Protein AF-A0AAP8N6V5-F1 (afdb_monomer_lite)

Sequence (89 aa):
VVVLHPLADDRRELFLERTGEVLQAPSSFMLVVSYNPGYQNLLKGMKPSTRQRFVAMRFGYPPVADEERIVSREAQVDSALAAQVVRLG

Structure (mmCIF, N/CA/C/O backbone):
data_AF-A0AAP8N6V5-F1
#
_entry.id   AF-A0AAP8N6V5-F1
#
loop_
_atom_site.group_PDB
_atom_site.id
_atom_site.type_symbol
_atom_site.label_atom_id
_atom_site.label_alt_id
_atom_site.label_comp_id
_atom_site.label_asym_id
_atom_site.label_entity_id
_atom_site.label_seq_id
_atom_site.pdbx_PDB_ins_code
_atom_site.Cartn_x
_atom_site.Cartn_y
_atom_site.Cartn_z
_atom_site.occupancy
_atom_site.B_iso_or_equiv
_atom_site.auth_seq_id
_atom_site.auth_comp_id
_atom_site.auth_asym_id
_atom_site.auth_atom_id
_atom_site.pdbx_PDB_model_num
ATOM 1 N N . VAL A 1 1 ? -5.265 11.680 12.154 1.00 51.06 1 VAL A N 1
ATOM 2 C CA . VAL A 1 1 ? -6.643 11.151 12.184 1.00 51.06 1 VAL A CA 1
ATOM 3 C C . VAL A 1 1 ? -6.749 10.236 13.391 1.00 51.06 1 VAL A C 1
ATOM 5 O O . VAL A 1 1 ? -6.083 9.213 13.398 1.00 51.06 1 VAL A O 1
ATOM 8 N N . VAL A 1 2 ? -7.450 10.666 14.441 1.00 57.12 2 VAL A N 1
ATOM 9 C CA . VAL A 1 2 ? -7.647 9.886 15.685 1.00 57.12 2 VAL A CA 1
ATOM 10 C C . VAL A 1 2 ? -8.776 8.855 15.511 1.00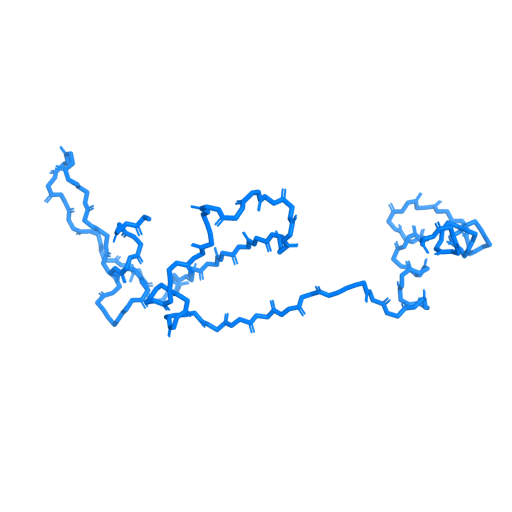 57.12 2 VAL A C 1
ATOM 12 O O . VAL A 1 2 ? -8.763 7.802 16.132 1.00 57.12 2 VAL A O 1
ATOM 15 N N . VAL A 1 3 ? -9.677 9.102 14.555 1.00 63.28 3 VAL A N 1
ATOM 16 C CA . VAL A 1 3 ? -10.851 8.268 14.236 1.00 63.28 3 VAL A CA 1
ATOM 17 C C . VAL A 1 3 ? -10.493 6.860 13.733 1.00 63.28 3 VAL A C 1
ATOM 19 O O . VAL A 1 3 ? -11.268 5.933 13.906 1.00 63.28 3 VAL A O 1
ATOM 22 N N . LEU A 1 4 ? -9.312 6.671 13.130 1.00 69.06 4 LEU A N 1
ATOM 23 C CA . LEU A 1 4 ? -8.903 5.375 12.563 1.00 69.06 4 LEU A CA 1
ATOM 24 C C . LEU A 1 4 ? -8.227 4.446 13.578 1.00 69.06 4 LEU A C 1
ATOM 26 O O . LEU A 1 4 ? -8.008 3.278 13.274 1.00 69.06 4 LEU A O 1
ATOM 30 N N . HIS A 1 5 ? -7.850 4.945 14.761 1.00 70.00 5 HIS A N 1
ATOM 31 C CA . HIS A 1 5 ? -7.148 4.127 15.754 1.00 70.00 5 HIS A CA 1
ATOM 32 C C . HIS A 1 5 ? -7.983 2.948 16.267 1.00 70.00 5 HIS A C 1
ATOM 34 O O . HIS A 1 5 ? -7.404 1.863 16.321 1.00 70.00 5 HIS A O 1
ATOM 40 N N . PRO A 1 6 ? -9.287 3.103 16.576 1.00 74.06 6 PRO A N 1
ATOM 41 C CA . PRO A 1 6 ? -10.114 1.990 17.048 1.00 74.06 6 PRO A CA 1
ATOM 42 C C . PRO A 1 6 ? -10.413 0.946 15.959 1.00 74.06 6 PRO A C 1
ATOM 44 O O . PRO A 1 6 ? -10.551 -0.232 16.259 1.00 74.06 6 PRO A O 1
ATOM 47 N N . LEU A 1 7 ? -10.424 1.344 14.681 1.00 78.25 7 LEU A N 1
ATOM 48 C CA . LEU A 1 7 ? -10.552 0.411 13.552 1.00 78.25 7 LEU A CA 1
ATOM 49 C C . LEU A 1 7 ? -9.283 -0.413 13.290 1.00 78.25 7 LEU A C 1
ATOM 51 O O . LEU A 1 7 ? -9.353 -1.455 12.644 1.00 78.25 7 LEU A O 1
ATOM 55 N N . ALA A 1 8 ? -8.131 0.080 13.746 1.00 74.44 8 ALA A N 1
ATOM 56 C CA . ALA A 1 8 ? -6.825 -0.554 13.579 1.00 74.44 8 ALA A CA 1
ATOM 57 C C . ALA A 1 8 ? -6.318 -1.239 14.864 1.00 74.44 8 ALA A C 1
ATOM 59 O O . ALA A 1 8 ? -5.169 -1.670 14.896 1.00 74.44 8 ALA A O 1
ATOM 60 N N . ASP A 1 9 ? -7.119 -1.285 15.935 1.00 75.31 9 ASP A N 1
ATOM 61 C CA . ASP A 1 9 ? -6.854 -2.131 17.106 1.00 75.31 9 ASP A CA 1
ATOM 62 C C . ASP A 1 9 ? -7.890 -3.243 17.258 1.00 75.31 9 ASP A C 1
ATOM 64 O O . ASP A 1 9 ? -8.798 -3.381 16.439 1.00 75.31 9 ASP A O 1
ATOM 68 N N . ASP A 1 10 ? -7.722 -4.044 18.310 1.00 73.38 10 ASP A N 1
ATOM 69 C CA . ASP A 1 10 ? -8.536 -5.225 18.590 1.00 73.38 10 ASP A CA 1
ATOM 70 C C . ASP A 1 10 ? -10.030 -4.918 18.742 1.00 73.38 10 ASP A C 1
ATOM 72 O O . ASP A 1 10 ? -10.850 -5.816 18.564 1.00 73.38 10 ASP A O 1
ATOM 76 N N . ARG A 1 11 ? -10.407 -3.665 19.041 1.00 81.38 11 ARG A N 1
ATOM 77 C CA . ARG A 1 11 ? -11.815 -3.285 19.208 1.00 81.38 11 ARG A CA 1
ATOM 78 C C . ARG A 1 11 ? -12.564 -3.268 17.884 1.00 81.38 11 ARG A C 1
ATOM 80 O O . ARG A 1 11 ? -13.738 -3.601 17.871 1.00 81.38 11 ARG A O 1
ATOM 87 N N . ARG A 1 12 ? -11.901 -2.915 16.775 1.00 86.62 12 ARG A N 1
ATOM 88 C CA . ARG A 1 12 ? -12.495 -2.869 15.425 1.00 86.62 12 ARG A CA 1
ATOM 89 C C . ARG A 1 12 ? -13.819 -2.089 15.360 1.00 86.62 12 ARG A C 1
ATOM 91 O O . ARG A 1 12 ? -14.751 -2.478 14.660 1.00 86.62 12 ARG A O 1
ATOM 98 N N . GLU A 1 13 ? -13.879 -0.955 16.048 1.00 89.12 13 GLU A N 1
ATOM 99 C CA . GLU A 1 13 ? -15.076 -0.114 16.159 1.00 89.12 13 GLU A CA 1
ATOM 100 C C . GLU A 1 13 ? -14.901 1.226 15.438 1.00 89.12 13 GLU A C 1
ATOM 102 O O . GLU A 1 13 ? -13.799 1.770 15.361 1.00 89.12 13 GLU A O 1
ATOM 107 N N . LEU A 1 14 ? -15.997 1.801 14.944 1.00 89.50 14 LEU A N 1
ATOM 108 C CA . LEU A 1 14 ? -16.045 3.170 14.439 1.00 89.50 14 LEU A CA 1
ATOM 109 C C . LEU A 1 14 ? -17.113 3.964 15.188 1.00 89.50 14 LEU A C 1
ATOM 111 O O . LEU A 1 14 ? -18.304 3.698 15.048 1.00 89.50 14 LEU A O 1
ATOM 115 N N . PHE A 1 15 ? -16.679 4.972 15.941 1.00 88.12 15 PHE A N 1
ATOM 116 C CA . PHE A 1 15 ? -17.583 5.906 16.605 1.00 88.12 15 PHE A CA 1
ATOM 117 C C . PHE A 1 15 ? -17.942 7.075 15.684 1.00 88.12 15 PHE A C 1
ATOM 119 O O . PHE A 1 15 ? -17.061 7.784 15.187 1.00 88.12 15 PHE A O 1
ATOM 126 N N . LEU A 1 16 ? -19.238 7.289 15.473 1.00 89.00 16 LEU A N 1
ATOM 127 C CA . LEU A 1 16 ? -19.789 8.372 14.669 1.00 89.00 16 LEU A CA 1
ATOM 128 C C . LEU A 1 16 ? -20.291 9.497 15.582 1.00 89.00 16 LEU A C 1
ATOM 130 O O . LEU A 1 16 ? -21.451 9.521 15.978 1.00 89.00 16 LEU A O 1
ATOM 134 N N . GLU A 1 17 ? -19.431 10.474 15.884 1.00 86.62 17 GLU A N 1
ATOM 135 C CA . GLU A 1 17 ? -19.730 11.560 16.841 1.00 86.62 17 GLU A CA 1
ATOM 136 C C . GLU A 1 17 ? -21.035 12.316 16.543 1.00 86.62 17 GLU A C 1
ATOM 138 O O . GLU A 1 17 ? -21.754 12.707 17.458 1.00 86.62 17 GLU A O 1
ATOM 143 N N . ARG A 1 18 ? -21.360 12.515 15.260 1.00 88.50 18 ARG A N 1
ATOM 144 C CA . ARG A 1 18 ? -22.548 13.273 14.839 1.00 88.50 18 ARG A CA 1
ATOM 145 C C . ARG A 1 18 ? -23.861 12.527 15.097 1.00 88.50 18 ARG A C 1
ATOM 147 O O . ARG A 1 18 ? -24.880 13.184 15.283 1.00 88.50 18 ARG A O 1
ATOM 154 N N . THR A 1 19 ? -23.849 11.197 15.070 1.00 91.06 19 THR A N 1
ATOM 155 C CA . THR A 1 19 ? -25.045 10.360 15.273 1.00 91.06 19 THR A CA 1
ATOM 156 C C . THR A 1 19 ? -25.053 9.673 16.637 1.00 91.06 19 THR A C 1
ATOM 158 O O . THR A 1 19 ? -26.094 9.190 17.066 1.00 91.06 19 THR A O 1
ATOM 161 N N . GLY A 1 20 ? -23.915 9.650 17.340 1.00 90.19 20 GLY A N 1
ATOM 162 C CA . GLY A 1 20 ? -23.737 8.915 18.592 1.00 90.19 20 GLY A CA 1
ATOM 163 C C . GLY A 1 20 ? -23.648 7.397 18.404 1.00 90.19 20 GLY A C 1
ATOM 164 O O . GLY A 1 20 ? -23.693 6.660 19.384 1.00 90.19 20 GLY A O 1
ATOM 165 N N . GLU A 1 21 ? -23.532 6.916 17.166 1.00 91.69 21 GLU A N 1
ATOM 166 C CA . GLU A 1 21 ? -23.512 5.487 16.854 1.00 91.69 21 GLU A CA 1
ATOM 167 C C . GLU A 1 21 ? -22.106 4.889 16.986 1.00 91.69 21 GLU A C 1
ATOM 169 O O . GLU A 1 21 ? -21.098 5.533 16.684 1.00 91.69 21 GLU A O 1
ATOM 174 N N . VAL A 1 22 ? -22.047 3.618 17.389 1.00 90.56 22 VAL A N 1
ATOM 175 C CA . VAL A 1 22 ? -20.828 2.800 17.383 1.00 90.56 22 VAL A CA 1
ATOM 176 C C . VAL A 1 22 ? -21.035 1.664 16.389 1.00 90.56 22 VAL A C 1
ATOM 178 O O . VAL A 1 22 ? -21.874 0.790 16.601 1.00 90.56 22 VAL A O 1
ATOM 181 N N . LEU A 1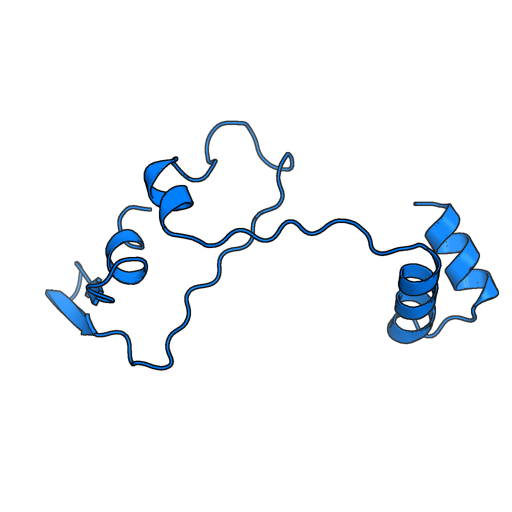 23 ? -20.276 1.677 15.298 1.00 90.38 23 LEU A N 1
ATOM 182 C CA . LEU A 1 23 ? -20.313 0.629 14.285 1.00 90.38 23 LEU A CA 1
ATOM 183 C C . LEU A 1 23 ? -19.248 -0.425 14.579 1.00 90.38 23 LEU A C 1
ATOM 185 O O . LEU A 1 23 ? -18.073 -0.098 14.729 1.00 90.38 23 LEU A O 1
ATOM 189 N N . GLN A 1 24 ? -19.659 -1.689 14.599 1.00 91.81 24 GLN A N 1
ATOM 190 C CA . GLN A 1 24 ? -18.758 -2.834 14.707 1.00 91.81 24 GLN A CA 1
ATOM 191 C C . GLN A 1 24 ? -18.279 -3.243 13.317 1.00 91.81 24 GLN A C 1
ATOM 193 O O . GLN A 1 24 ? -19.098 -3.514 12.435 1.00 91.81 24 GLN A O 1
ATOM 198 N N . ALA A 1 25 ? -16.965 -3.300 13.096 1.00 91.38 25 ALA A N 1
ATOM 199 C CA . ALA A 1 25 ? -16.447 -3.746 11.813 1.00 91.38 25 ALA A CA 1
ATOM 200 C C . ALA A 1 25 ? -16.651 -5.269 11.674 1.00 91.38 25 ALA A C 1
ATOM 202 O O . ALA A 1 25 ? -16.196 -6.031 12.532 1.00 91.38 25 ALA A O 1
ATOM 203 N N . PRO A 1 26 ? -17.293 -5.746 10.592 1.00 92.81 26 PRO A N 1
ATOM 204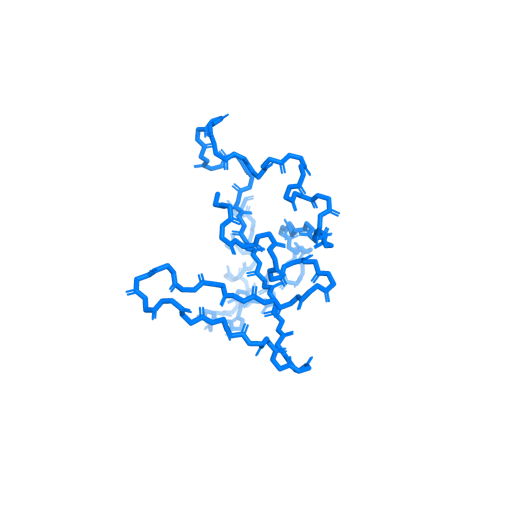 C CA . PRO A 1 26 ? -17.526 -7.172 10.381 1.00 92.81 26 PRO A CA 1
ATOM 205 C C . PRO A 1 26 ? -16.200 -7.917 10.225 1.00 92.81 26 PRO A C 1
ATOM 207 O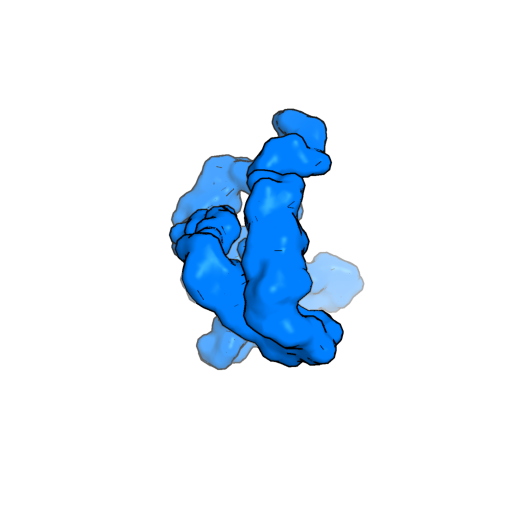 O . PRO A 1 26 ? -15.204 -7.323 9.819 1.00 92.81 26 PRO A O 1
ATOM 210 N N . SER A 1 27 ? -16.183 -9.230 10.469 1.00 90.19 27 SER A N 1
ATOM 211 C CA . SER A 1 27 ? -14.959 -10.049 10.412 1.00 90.19 27 SER A CA 1
ATOM 212 C C . SER A 1 27 ? -14.174 -9.898 9.101 1.00 90.19 27 SER A C 1
ATOM 214 O O . SER A 1 27 ? -12.945 -9.853 9.141 1.00 90.19 27 SER A O 1
ATOM 216 N N . SER A 1 28 ? -14.873 -9.726 7.974 1.00 92.31 28 SER A N 1
ATOM 217 C CA . SER A 1 28 ? -14.322 -9.535 6.625 1.00 92.31 28 SER A CA 1
ATOM 218 C C . SER A 1 28 ? -13.739 -8.145 6.344 1.00 92.31 28 SER A C 1
ATOM 220 O O . SER A 1 28 ? -13.113 -7.949 5.304 1.00 92.31 28 SER A O 1
ATOM 222 N N . PHE A 1 29 ? -13.939 -7.166 7.230 1.00 91.06 29 PHE A N 1
ATOM 223 C CA . PHE A 1 29 ? -13.418 -5.817 7.030 1.00 91.06 29 PHE A CA 1
ATOM 224 C C . PHE A 1 29 ? -11.883 -5.795 7.063 1.00 91.06 29 PHE A C 1
ATOM 226 O O . PHE A 1 29 ? -11.262 -6.399 7.938 1.00 91.06 29 PHE A O 1
ATOM 233 N N . MET A 1 30 ? -11.285 -5.047 6.133 1.00 90.06 30 MET A N 1
ATOM 234 C CA . MET A 1 30 ? -9.844 -4.835 6.032 1.00 90.06 30 MET A CA 1
ATOM 235 C C . MET A 1 30 ? -9.554 -3.350 5.816 1.00 90.06 30 MET A C 1
ATOM 237 O O . MET A 1 30 ? -10.126 -2.720 4.927 1.00 90.06 30 MET A O 1
ATOM 241 N N . LEU A 1 31 ? -8.640 -2.799 6.614 1.00 87.19 31 LEU A N 1
ATOM 242 C CA . LEU A 1 31 ? -8.196 -1.415 6.494 1.00 87.19 31 LEU A CA 1
ATOM 243 C C . LEU A 1 31 ? -6.871 -1.350 5.727 1.00 87.19 31 LEU A C 1
ATOM 245 O O . LEU A 1 31 ? -5.861 -1.881 6.184 1.00 87.19 31 LEU A O 1
ATOM 249 N N . VAL A 1 32 ? -6.867 -0.660 4.585 1.00 89.12 32 VAL A N 1
ATOM 250 C CA . VAL A 1 32 ? -5.679 -0.459 3.741 1.00 89.12 32 VAL A CA 1
ATOM 251 C C . VAL A 1 32 ? -5.402 1.034 3.598 1.00 89.12 32 VAL A C 1
ATOM 253 O O . VAL A 1 32 ? -6.314 1.825 3.366 1.00 89.12 32 VAL A O 1
ATOM 256 N N . VAL A 1 33 ? -4.135 1.424 3.736 1.00 84.00 33 VAL A N 1
ATOM 257 C CA . VAL A 1 33 ? -3.672 2.808 3.572 1.00 84.00 33 VAL A CA 1
ATOM 258 C C . VAL A 1 33 ? -2.465 2.807 2.642 1.00 84.00 33 VAL A C 1
ATOM 260 O O . VAL A 1 33 ? -1.544 2.016 2.833 1.00 84.00 33 VAL A O 1
ATOM 263 N N . SER A 1 34 ? -2.445 3.713 1.666 1.00 85.12 34 SER A N 1
ATOM 264 C CA . SER A 1 34 ? -1.300 3.946 0.784 1.00 85.12 34 SER A CA 1
ATOM 265 C C . SER A 1 34 ? -0.827 5.397 0.884 1.00 85.12 34 SER A C 1
ATOM 267 O O . SER A 1 34 ? -1.613 6.320 1.101 1.00 85.12 34 SER A O 1
ATOM 269 N N . TYR A 1 35 ? 0.484 5.604 0.770 1.00 80.06 35 TYR A N 1
ATOM 270 C CA . TYR A 1 35 ? 1.087 6.930 0.671 1.00 80.06 35 TYR A CA 1
ATOM 271 C C . TYR A 1 35 ? 2.424 6.839 -0.070 1.00 80.06 35 TYR A C 1
ATOM 273 O O . TYR A 1 35 ? 3.130 5.838 0.043 1.00 80.06 35 TYR A O 1
ATOM 281 N N . ASN A 1 36 ? 2.798 7.906 -0.780 1.00 81.31 36 ASN A N 1
ATOM 282 C CA . ASN A 1 36 ? 4.079 7.989 -1.480 1.00 81.31 36 ASN A CA 1
ATOM 283 C C . ASN A 1 36 ? 5.110 8.704 -0.592 1.00 81.31 36 ASN A C 1
ATOM 285 O O . ASN A 1 36 ? 4.940 9.896 -0.304 1.00 81.31 36 ASN A O 1
ATOM 289 N N . PRO A 1 37 ? 6.169 8.019 -0.121 1.00 70.31 37 PRO A N 1
ATOM 290 C CA . PRO A 1 37 ? 7.200 8.662 0.682 1.00 70.31 37 PRO A CA 1
ATOM 291 C C . PRO A 1 37 ? 7.921 9.738 -0.145 1.00 70.31 37 PRO A C 1
ATOM 293 O O . PRO A 1 37 ? 8.323 9.489 -1.275 1.00 70.31 37 PRO A O 1
ATOM 296 N N . GLY A 1 38 ? 8.085 10.938 0.416 1.00 68.38 38 GLY A N 1
ATOM 297 C CA . GLY A 1 38 ? 8.840 12.035 -0.211 1.00 68.38 38 GLY A CA 1
ATOM 298 C C . GLY A 1 38 ? 8.041 12.969 -1.127 1.00 68.38 38 GLY A C 1
ATOM 299 O O . GLY A 1 38 ? 8.533 14.047 -1.436 1.00 68.38 38 GLY A O 1
ATOM 300 N N . TYR A 1 39 ? 6.802 12.630 -1.500 1.00 63.28 39 TYR A N 1
ATOM 301 C CA . TYR A 1 39 ? 5.979 13.464 -2.395 1.00 63.28 39 TYR A CA 1
ATOM 302 C C . TYR A 1 39 ? 5.192 14.576 -1.668 1.00 63.28 39 TYR A C 1
ATOM 304 O O . TYR A 1 39 ? 4.531 15.396 -2.299 1.00 63.28 39 TYR A O 1
ATOM 312 N N . GLN A 1 40 ? 5.244 14.624 -0.331 1.00 51.72 40 GLN A N 1
ATOM 313 C CA . GLN A 1 40 ? 4.610 15.674 0.467 1.00 51.72 40 GLN A CA 1
ATOM 314 C C . GLN A 1 40 ? 5.531 16.169 1.578 1.00 51.72 40 GLN A C 1
ATOM 316 O O . GLN A 1 40 ? 6.155 15.380 2.288 1.00 51.72 40 GLN A O 1
ATOM 321 N N . ASN A 1 41 ? 5.548 17.496 1.723 1.00 50.62 41 ASN A N 1
ATOM 322 C CA . ASN A 1 41 ? 6.139 18.250 2.820 1.00 50.62 41 ASN A CA 1
ATOM 323 C C . ASN A 1 41 ? 6.069 17.493 4.154 1.00 50.62 41 ASN A C 1
ATOM 325 O O . ASN A 1 41 ? 5.034 16.935 4.521 1.00 50.62 41 ASN A O 1
ATOM 329 N N . LEU A 1 42 ? 7.185 17.558 4.874 1.00 48.00 42 LEU A N 1
ATOM 330 C CA . LEU A 1 42 ? 7.597 16.912 6.124 1.00 48.00 42 LEU A CA 1
ATOM 331 C C . LEU A 1 42 ? 6.609 16.946 7.326 1.00 48.00 42 LEU A C 1
ATOM 333 O O . LEU A 1 42 ? 7.007 16.636 8.443 1.00 48.00 42 LEU A O 1
ATOM 337 N N . LEU A 1 43 ? 5.334 17.314 7.153 1.00 45.22 43 LEU A N 1
ATOM 338 C CA . LEU A 1 43 ? 4.396 17.650 8.234 1.00 45.22 43 LEU A CA 1
ATOM 339 C C . LEU A 1 43 ? 3.164 16.739 8.383 1.00 45.22 43 LEU A C 1
ATOM 341 O O . LEU A 1 43 ? 2.364 16.963 9.290 1.00 45.22 43 LEU A O 1
ATOM 345 N N . LYS A 1 44 ? 2.987 15.684 7.576 1.00 56.97 44 LYS A N 1
ATOM 346 C CA . LYS A 1 44 ? 1.866 14.728 7.762 1.00 56.97 44 LYS A CA 1
ATOM 347 C C . LYS A 1 44 ? 2.242 13.257 7.572 1.00 56.97 44 LYS A C 1
ATOM 349 O O . LYS A 1 44 ? 1.416 12.449 7.159 1.00 56.97 44 LYS A O 1
ATOM 354 N N . GLY A 1 45 ? 3.471 12.876 7.917 1.00 62.72 45 GLY A N 1
ATOM 355 C CA . GLY A 1 45 ? 3.786 11.456 8.080 1.00 62.72 45 GLY A CA 1
ATOM 356 C C . GLY A 1 45 ? 2.845 10.803 9.103 1.00 62.72 45 GLY A C 1
ATOM 357 O O . GLY A 1 45 ? 2.419 11.448 10.065 1.00 62.72 45 GLY A O 1
ATOM 358 N N . MET A 1 46 ? 2.512 9.520 8.919 1.00 65.25 46 MET A N 1
ATOM 359 C CA . MET A 1 46 ? 1.793 8.773 9.956 1.00 65.25 46 MET A CA 1
ATOM 360 C C . MET A 1 46 ? 2.580 8.861 11.265 1.00 65.25 46 MET A C 1
ATOM 362 O O . MET A 1 46 ? 3.767 8.512 11.291 1.00 65.25 46 MET A O 1
ATOM 366 N N . LYS A 1 47 ? 1.916 9.318 12.338 1.00 73.69 47 LYS A N 1
ATOM 367 C CA . LYS A 1 47 ? 2.491 9.319 13.689 1.00 73.69 47 LYS A CA 1
ATOM 368 C C . LYS A 1 47 ? 3.000 7.905 14.009 1.00 73.69 47 LYS A C 1
ATOM 370 O O . LYS A 1 47 ? 2.330 6.945 13.616 1.00 73.69 47 LYS A O 1
ATOM 375 N N . PRO A 1 48 ? 4.125 7.749 14.732 1.00 77.38 48 PRO A N 1
ATOM 376 C CA . PRO A 1 48 ? 4.669 6.431 15.067 1.00 77.38 48 PRO A CA 1
ATOM 377 C C . PRO A 1 48 ? 3.628 5.472 15.662 1.00 77.38 48 PRO A C 1
ATOM 379 O O . PRO A 1 48 ? 3.554 4.324 15.240 1.00 77.38 48 PRO A O 1
ATOM 382 N N . SER A 1 49 ? 2.746 5.972 16.534 1.00 79.31 49 SER A N 1
ATOM 383 C CA . SER A 1 49 ? 1.654 5.198 17.140 1.00 79.31 49 SER A CA 1
ATOM 384 C C . SER A 1 49 ? 0.608 4.689 16.145 1.00 79.31 49 SER A C 1
ATOM 386 O O . SER A 1 49 ? 0.034 3.628 16.356 1.00 79.31 49 SER A O 1
ATOM 388 N N . THR A 1 50 ? 0.356 5.417 15.053 1.00 75.31 50 THR A N 1
ATOM 389 C CA . THR A 1 50 ? -0.485 4.915 13.961 1.00 75.31 50 THR A CA 1
ATOM 390 C C . THR A 1 50 ? 0.295 3.905 13.131 1.00 75.31 50 THR A C 1
ATOM 392 O O . THR A 1 50 ? -0.250 2.872 12.786 1.00 75.31 50 THR A O 1
ATOM 395 N N . ARG A 1 51 ? 1.574 4.162 12.829 1.00 77.12 51 ARG A N 1
ATOM 396 C CA . ARG A 1 51 ? 2.396 3.269 11.995 1.00 77.12 51 ARG A CA 1
ATOM 397 C C . ARG A 1 51 ? 2.593 1.888 12.626 1.00 77.12 51 ARG A C 1
ATOM 399 O O . ARG A 1 51 ? 2.528 0.898 11.916 1.00 77.12 51 ARG A O 1
ATOM 406 N N . GLN A 1 52 ? 2.777 1.822 13.944 1.00 81.25 52 GLN A N 1
ATOM 407 C CA . GLN A 1 52 ? 2.941 0.568 14.693 1.00 81.25 52 GLN A CA 1
ATOM 408 C C . GLN A 1 52 ? 1.696 -0.338 14.685 1.00 81.25 52 GLN A C 1
ATOM 410 O O . GLN A 1 52 ? 1.790 -1.481 15.113 1.00 81.25 52 GLN A O 1
ATOM 415 N N . ARG A 1 53 ? 0.546 0.147 14.194 1.00 83.38 53 ARG A N 1
ATOM 416 C CA . ARG A 1 53 ? -0.699 -0.631 14.059 1.00 83.38 53 ARG A CA 1
ATOM 417 C C . ARG A 1 53 ? -0.907 -1.222 12.661 1.00 83.38 53 ARG A C 1
ATOM 419 O O . ARG A 1 53 ? -1.928 -1.847 12.414 1.00 83.38 53 ARG A O 1
ATOM 426 N N . PHE A 1 54 ? 0.025 -0.999 11.734 1.00 84.62 54 PHE A N 1
ATOM 427 C CA . PHE A 1 54 ? -0.076 -1.479 10.357 1.00 84.62 54 PHE A CA 1
ATOM 428 C C . PHE A 1 54 ? 1.112 -2.367 10.005 1.00 84.62 54 PHE A C 1
ATOM 430 O O . PHE A 1 54 ? 2.254 -2.077 10.363 1.00 84.62 54 PHE A O 1
ATOM 437 N N . VAL A 1 55 ? 0.843 -3.401 9.209 1.00 87.94 55 VAL A N 1
ATOM 438 C CA . VAL A 1 55 ? 1.880 -4.085 8.435 1.00 87.94 55 VAL A CA 1
ATOM 439 C C . VAL A 1 55 ? 2.219 -3.206 7.235 1.00 87.94 55 VAL A C 1
ATOM 441 O O . VAL A 1 55 ? 1.329 -2.770 6.505 1.00 87.94 55 VAL A O 1
ATOM 444 N N . ALA A 1 56 ? 3.505 -2.919 7.040 1.00 85.94 56 ALA A N 1
ATOM 445 C CA . ALA A 1 56 ? 3.971 -2.070 5.952 1.00 85.94 56 ALA A CA 1
ATOM 446 C C . ALA A 1 56 ? 4.539 -2.912 4.806 1.00 85.94 56 ALA A C 1
ATOM 448 O O . ALA A 1 56 ? 5.382 -3.779 5.023 1.00 85.94 56 ALA A O 1
ATOM 449 N N . MET A 1 57 ? 4.128 -2.594 3.580 1.00 89.56 57 MET A N 1
ATOM 450 C CA . MET A 1 57 ? 4.758 -3.082 2.355 1.00 89.56 57 MET A CA 1
ATOM 451 C C . MET A 1 57 ? 5.314 -1.893 1.582 1.00 89.56 57 MET A C 1
ATOM 453 O O . MET A 1 57 ? 4.615 -0.901 1.368 1.00 89.56 57 MET A O 1
ATOM 457 N N . ARG A 1 58 ? 6.585 -1.979 1.182 1.00 87.19 58 ARG A N 1
ATOM 458 C CA . ARG A 1 58 ? 7.228 -0.960 0.354 1.00 87.19 58 ARG A CA 1
ATOM 459 C C . ARG A 1 58 ? 7.229 -1.427 -1.092 1.00 87.19 58 ARG A C 1
ATOM 461 O O . ARG A 1 58 ? 7.766 -2.486 -1.391 1.00 87.19 58 ARG A O 1
ATOM 468 N N . PHE A 1 59 ? 6.676 -0.597 -1.963 1.00 90.00 59 PHE A N 1
ATOM 469 C CA . PHE A 1 59 ? 6.680 -0.821 -3.400 1.00 90.00 59 PHE A CA 1
ATOM 470 C C . PHE A 1 59 ? 7.781 0.035 -4.027 1.00 90.00 59 PHE A C 1
ATOM 472 O O . PHE A 1 59 ? 7.965 1.198 -3.659 1.00 90.00 59 PHE A O 1
ATOM 479 N N . GLY A 1 60 ? 8.540 -0.576 -4.928 1.00 90.50 60 GLY A N 1
ATOM 480 C CA . GLY A 1 60 ? 9.434 0.098 -5.862 1.00 90.50 60 GLY A CA 1
ATOM 481 C C . GLY A 1 60 ? 9.019 -0.247 -7.287 1.00 90.50 60 GLY A C 1
ATOM 482 O O . GLY A 1 60 ? 8.068 -1.008 -7.484 1.00 90.50 60 GLY A O 1
ATOM 483 N N . TYR A 1 61 ? 9.739 0.293 -8.265 1.00 92.12 61 TYR A N 1
ATOM 484 C CA . TYR A 1 61 ? 9.584 -0.156 -9.645 1.00 92.12 61 TYR A CA 1
ATOM 485 C C . TYR A 1 61 ? 9.945 -1.648 -9.763 1.00 92.12 61 TYR A C 1
ATOM 487 O O . TYR A 1 61 ? 10.834 -2.118 -9.039 1.00 92.12 61 TYR A O 1
ATOM 495 N N . PRO A 1 62 ? 9.227 -2.412 -10.604 1.00 94.44 62 PRO A N 1
ATOM 496 C CA . PRO A 1 62 ? 9.531 -3.819 -10.833 1.00 94.44 62 PRO A CA 1
ATOM 497 C C . PRO A 1 62 ? 10.860 -3.980 -11.598 1.00 94.44 62 PRO A C 1
ATOM 499 O O . PRO A 1 62 ? 11.416 -3.002 -12.095 1.00 94.44 62 PRO A O 1
ATOM 502 N N . PRO A 1 63 ? 11.400 -5.206 -11.715 1.00 95.38 63 PRO A N 1
ATOM 503 C CA . PRO A 1 63 ? 12.521 -5.471 -12.612 1.00 95.38 63 PRO A CA 1
ATOM 504 C C . PRO A 1 63 ? 12.191 -5.064 -14.054 1.00 95.38 63 PRO A C 1
ATOM 506 O O . PRO A 1 63 ? 11.063 -5.262 -14.500 1.00 95.38 63 PRO A O 1
ATOM 509 N N . VAL A 1 64 ? 13.190 -4.588 -14.805 1.00 95.19 64 VAL A N 1
ATOM 510 C CA . VAL A 1 64 ? 13.041 -4.094 -16.193 1.00 95.19 64 VAL A CA 1
ATOM 511 C C . VAL A 1 64 ? 12.220 -5.040 -17.072 1.0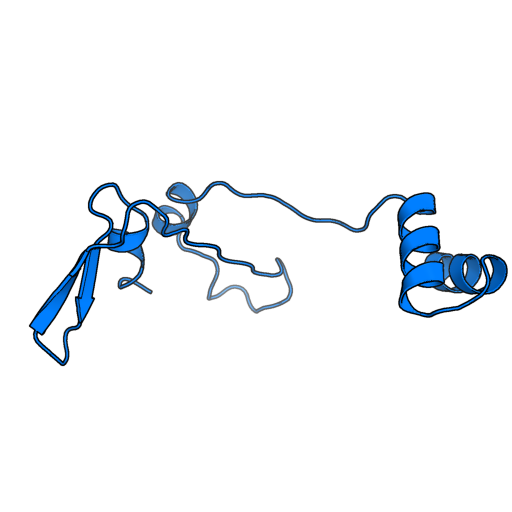0 95.19 64 VAL A C 1
ATOM 513 O O . VAL A 1 64 ? 11.296 -4.605 -17.745 1.00 95.19 64 VAL A O 1
ATOM 516 N N . ALA A 1 65 ? 12.492 -6.347 -17.020 1.00 95.31 65 ALA A N 1
ATOM 517 C CA . ALA A 1 65 ? 11.766 -7.333 -17.823 1.00 95.31 65 ALA A CA 1
ATOM 518 C C . ALA A 1 65 ? 10.261 -7.397 -17.491 1.00 95.31 65 ALA A C 1
ATOM 520 O O . ALA A 1 65 ? 9.429 -7.595 -18.378 1.00 95.31 65 ALA A O 1
ATOM 521 N N . ASP A 1 66 ? 9.898 -7.224 -16.217 1.00 96.81 66 ASP A N 1
ATOM 522 C CA . ASP A 1 66 ? 8.500 -7.155 -15.798 1.00 96.81 66 ASP A CA 1
ATOM 523 C C . ASP A 1 66 ? 7.870 -5.814 -16.165 1.00 96.81 66 ASP A C 1
ATOM 525 O O . ASP A 1 66 ? 6.721 -5.792 -16.603 1.00 96.81 66 ASP A O 1
ATOM 529 N N . GLU A 1 67 ? 8.611 -4.714 -16.034 1.00 96.81 67 GLU A N 1
ATOM 530 C CA . GLU A 1 67 ? 8.148 -3.385 -16.429 1.00 96.81 67 GLU A CA 1
ATOM 531 C C . GLU A 1 67 ? 7.851 -3.316 -17.931 1.00 96.81 67 GLU A C 1
ATOM 533 O O . GLU A 1 67 ? 6.761 -2.904 -18.320 1.00 96.81 67 GLU A O 1
ATOM 538 N N . GLU A 1 68 ? 8.755 -3.817 -18.777 1.00 96.75 68 GLU A N 1
ATOM 539 C CA . GLU A 1 68 ? 8.573 -3.895 -20.231 1.00 96.75 68 GLU A CA 1
ATOM 540 C C . GLU A 1 68 ? 7.339 -4.721 -20.593 1.00 96.75 68 GLU A C 1
ATOM 542 O O . GLU A 1 68 ? 6.530 -4.316 -21.433 1.00 96.75 68 GLU A O 1
ATOM 547 N N . ARG A 1 69 ? 7.153 -5.866 -19.925 1.00 97.00 69 ARG A N 1
ATOM 548 C CA . ARG A 1 69 ? 5.984 -6.728 -20.124 1.00 97.00 69 ARG A CA 1
ATOM 549 C C . ARG A 1 69 ? 4.689 -6.030 -19.708 1.00 97.00 69 ARG A C 1
ATOM 551 O O . ARG A 1 69 ? 3.675 -6.194 -20.386 1.00 97.00 69 ARG A O 1
ATOM 558 N N . ILE A 1 70 ? 4.702 -5.286 -18.602 1.00 96.69 70 ILE A N 1
ATOM 559 C CA . ILE A 1 70 ? 3.552 -4.501 -18.137 1.00 96.69 70 ILE A CA 1
ATOM 560 C C . ILE A 1 70 ? 3.241 -3.395 -19.148 1.00 96.69 70 ILE A C 1
ATOM 562 O O . ILE A 1 70 ? 2.111 -3.315 -19.614 1.00 96.69 70 ILE A O 1
ATOM 566 N N . VAL A 1 71 ? 4.233 -2.598 -19.550 1.00 96.94 71 VAL A N 1
ATOM 567 C CA . VAL A 1 71 ? 4.055 -1.495 -20.506 1.00 96.94 71 VAL A CA 1
ATOM 568 C C . VAL A 1 71 ? 3.551 -2.010 -21.852 1.00 96.94 71 VAL A C 1
ATOM 570 O O . VAL A 1 71 ? 2.558 -1.497 -22.361 1.00 96.94 71 VAL A O 1
ATOM 573 N N . SER A 1 72 ? 4.170 -3.058 -22.404 1.00 97.75 72 SER A N 1
ATOM 574 C CA . SER A 1 72 ? 3.736 -3.658 -23.671 1.00 97.75 72 SER A CA 1
ATOM 575 C C . SER A 1 72 ? 2.280 -4.124 -23.609 1.00 97.75 72 SER A C 1
ATOM 577 O O . SER A 1 72 ? 1.500 -3.835 -24.518 1.00 97.75 72 SER A O 1
ATOM 579 N N . ARG A 1 73 ? 1.883 -4.786 -22.513 1.00 97.75 73 ARG A N 1
ATOM 580 C CA . ARG A 1 73 ? 0.519 -5.297 -22.336 1.00 97.75 73 ARG A CA 1
ATOM 581 C C . ARG A 1 73 ? -0.509 -4.187 -22.126 1.00 97.75 73 ARG A C 1
ATOM 583 O O . ARG A 1 73 ? -1.539 -4.197 -22.792 1.00 97.75 73 ARG A O 1
ATOM 590 N N . GLU A 1 74 ? -0.260 -3.278 -21.188 1.00 97.38 74 GLU A N 1
ATOM 591 C CA . GLU A 1 74 ? -1.241 -2.276 -20.753 1.00 97.38 74 GLU A CA 1
ATOM 592 C C . GLU A 1 74 ? -1.370 -1.123 -21.759 1.00 97.38 74 GLU A C 1
ATOM 594 O O . GLU A 1 74 ? -2.468 -0.615 -21.971 1.00 97.38 74 GLU A O 1
ATOM 599 N N . ALA A 1 75 ? -0.274 -0.739 -22.424 1.00 96.38 75 ALA A N 1
ATOM 600 C CA . ALA A 1 75 ? -0.283 0.296 -23.460 1.00 96.38 75 ALA A CA 1
ATOM 601 C C . ALA A 1 75 ? -0.502 -0.258 -24.883 1.00 96.38 75 ALA A C 1
ATOM 603 O O . ALA A 1 75 ? -0.599 0.527 -25.823 1.00 96.38 75 ALA A O 1
ATOM 604 N N . GLN A 1 76 ? -0.583 -1.586 -25.049 1.00 97.00 76 GLN A N 1
ATOM 605 C CA . GLN A 1 76 ? -0.741 -2.277 -26.340 1.00 97.00 76 GLN A CA 1
ATOM 606 C C . GLN A 1 76 ? 0.322 -1.893 -27.383 1.00 97.00 76 GLN A C 1
ATOM 608 O O . GLN A 1 76 ? 0.030 -1.723 -28.567 1.00 97.00 76 GLN A O 1
ATOM 613 N N . VAL A 1 77 ? 1.569 -1.767 -26.933 1.00 97.44 77 VAL A N 1
ATOM 614 C CA . VAL A 1 77 ? 2.723 -1.459 -27.784 1.00 97.44 77 VAL A CA 1
ATOM 615 C C . VAL A 1 77 ? 3.605 -2.686 -27.969 1.00 97.44 77 VAL A C 1
ATOM 617 O O . VAL A 1 77 ? 3.611 -3.600 -27.138 1.00 97.44 77 VAL A O 1
ATOM 620 N N . ASP A 1 78 ? 4.377 -2.707 -29.055 1.00 97.00 78 ASP A N 1
ATOM 621 C CA . ASP A 1 78 ? 5.367 -3.759 -29.257 1.00 97.00 78 ASP A CA 1
ATOM 622 C C .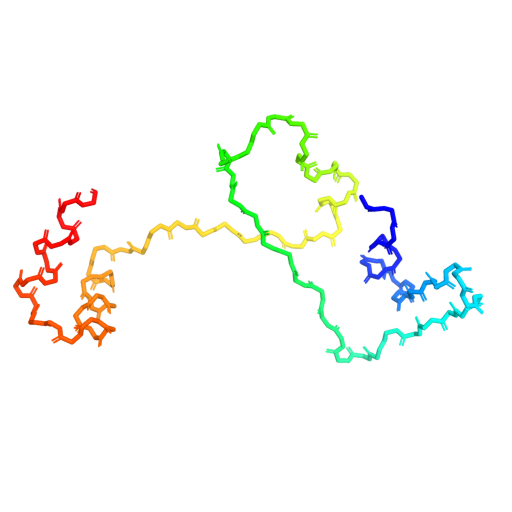 ASP A 1 78 ? 6.482 -3.715 -28.194 1.00 97.00 78 ASP A C 1
ATOM 624 O O . ASP A 1 78 ? 6.679 -2.730 -27.473 1.00 97.00 78 ASP A O 1
ATOM 628 N N . SER A 1 79 ? 7.214 -4.823 -28.079 1.00 94.31 79 SER A N 1
ATOM 629 C CA . SER A 1 79 ? 8.281 -4.968 -27.088 1.00 94.31 79 SER A CA 1
ATOM 630 C C . SER A 1 79 ? 9.444 -4.004 -27.317 1.00 94.31 79 SER A C 1
ATOM 632 O O . SER A 1 79 ? 10.102 -3.612 -26.356 1.00 94.31 79 SER A O 1
ATOM 634 N N . ALA A 1 80 ? 9.699 -3.592 -28.563 1.00 96.12 80 ALA A N 1
ATOM 635 C CA . ALA A 1 80 ? 10.785 -2.675 -28.879 1.00 96.12 80 ALA A CA 1
ATOM 636 C C . ALA A 1 80 ? 10.485 -1.269 -28.344 1.00 96.12 80 ALA A C 1
ATOM 638 O O . ALA A 1 80 ? 11.358 -0.652 -27.727 1.00 96.12 80 ALA A O 1
ATOM 639 N N . LEU A 1 81 ? 9.252 -0.793 -28.525 1.00 95.75 81 LEU A N 1
ATOM 640 C CA . LEU A 1 81 ? 8.776 0.475 -27.990 1.00 95.75 81 LEU A CA 1
ATOM 641 C C . LEU A 1 81 ? 8.655 0.420 -26.463 1.00 95.75 81 LEU A C 1
ATOM 643 O O . LEU A 1 81 ? 9.116 1.342 -25.793 1.00 95.75 81 LEU A O 1
ATOM 647 N N . ALA A 1 82 ? 8.133 -0.671 -25.895 1.00 96.88 82 ALA A N 1
ATOM 648 C CA . ALA A 1 82 ? 8.088 -0.848 -24.441 1.00 96.88 82 ALA A CA 1
ATOM 649 C C . ALA A 1 82 ? 9.490 -0.773 -23.810 1.00 96.88 82 ALA A C 1
ATOM 651 O O . ALA A 1 82 ? 9.698 -0.021 -22.861 1.00 96.88 82 ALA A O 1
ATOM 652 N N . ALA A 1 83 ? 10.476 -1.465 -24.392 1.00 95.81 83 ALA A N 1
ATOM 653 C CA . ALA A 1 83 ? 11.864 -1.420 -23.937 1.00 95.81 83 ALA A CA 1
ATOM 654 C C . ALA A 1 83 ? 12.493 -0.026 -24.070 1.00 95.81 83 ALA A C 1
ATOM 656 O O . ALA A 1 83 ? 13.315 0.370 -23.246 1.00 95.81 83 ALA A O 1
ATOM 657 N N . GLN A 1 84 ? 12.131 0.748 -25.100 1.00 96.38 84 GLN A N 1
ATOM 658 C CA . GLN A 1 84 ? 12.572 2.140 -25.208 1.00 96.38 84 GLN A CA 1
ATOM 659 C C . GLN A 1 84 ? 11.997 2.999 -24.084 1.00 96.38 84 GLN A C 1
ATOM 661 O O . GLN A 1 84 ? 12.755 3.734 -23.463 1.00 96.38 84 GLN A O 1
ATOM 666 N N . VAL A 1 85 ? 10.698 2.879 -23.799 1.00 94.25 85 VAL A N 1
ATOM 667 C CA . VAL A 1 85 ? 10.032 3.646 -22.737 1.00 94.25 85 VAL A CA 1
ATOM 668 C C . VAL A 1 85 ? 10.612 3.310 -21.366 1.00 94.25 85 VAL A C 1
ATOM 670 O O . VAL A 1 85 ? 10.947 4.223 -20.620 1.00 94.25 85 VAL A O 1
ATOM 673 N N . VAL A 1 86 ? 10.806 2.026 -21.056 1.00 94.50 86 VAL A N 1
ATOM 674 C CA . VAL A 1 86 ? 11.393 1.602 -19.774 1.00 94.50 86 VAL A CA 1
ATOM 675 C C . VAL A 1 86 ? 12.835 2.094 -19.622 1.00 94.50 86 VAL A C 1
ATOM 677 O O . VAL A 1 86 ? 13.229 2.511 -18.540 1.00 94.50 86 VAL A O 1
ATOM 680 N N . ARG A 1 87 ? 13.619 2.146 -20.708 1.00 93.38 87 ARG A N 1
ATOM 681 C CA . ARG A 1 87 ? 14.972 2.736 -20.687 1.00 93.38 87 ARG A CA 1
ATOM 682 C C . ARG A 1 87 ? 15.003 4.249 -20.456 1.00 93.38 87 ARG A C 1
ATOM 684 O O . ARG A 1 87 ? 16.063 4.758 -20.106 1.00 93.38 87 ARG A O 1
ATOM 691 N N . LEU A 1 88 ? 13.907 4.965 -20.715 1.00 89.94 88 LEU A N 1
ATOM 692 C CA . LEU A 1 88 ? 13.805 6.400 -20.422 1.00 89.94 88 LEU A CA 1
ATOM 693 C C . LEU A 1 88 ? 13.519 6.677 -18.936 1.00 89.94 88 LEU A C 1
ATOM 695 O O . LEU A 1 88 ? 13.559 7.845 -18.549 1.00 89.94 88 LEU A O 1
ATOM 699 N N . GLY A 1 89 ? 13.212 5.631 -18.154 1.00 64.12 89 GLY A N 1
ATOM 700 C CA . GLY A 1 89 ? 12.943 5.685 -16.715 1.00 64.12 89 GLY A CA 1
ATOM 701 C C . GLY A 1 89 ? 14.142 6.119 -15.887 1.00 64.12 89 GLY A C 1
ATOM 702 O O . GLY A 1 89 ? 15.176 5.416 -15.925 1.00 64.12 89 GLY A O 1
#

Radius of gyration: 20.2 Å; chains: 1; bounding box: 40×28×48 Å

Secondary structure (DSSP, 8-state):
--TTTGGGSTT-EEEETTTTEEEEPPTT--------TTSS-TT-PPPHHHHTTS------PPPHHHHHHHHHHHHT--HHHHHHHHHT-

Foldseek 3Di:
DVQCLCCLDPNNWGQDVVVRDIDHDDPPDDDDDDDDPPPDDPPDDDDPSRVVSDDDDDDDDDPLVVQLVCCCVVVVHDSVVSSVVSVVD

pLDDT: mean 84.0, std 13.42, range [45.22, 97.75]